Protein AF-A0A7K3PX66-F1 (afdb_monomer_lite)

Secondary structure (DSSP, 8-state):
--SSTT-TT-EE---SS---EE-TTSTT--EEEEEEE-S-TTSSPPPPTT--EEEEEE--PPP--SSS----EEEEEEEEEPPSSPTT--

Structure (mmCIF, N/CA/C/O backbone):
data_AF-A0A7K3PX66-F1
#
_entry.id   AF-A0A7K3PX66-F1
#
loop_
_atom_site.group_PDB
_atom_site.id
_atom_site.type_symbol
_atom_site.label_atom_id
_atom_site.label_alt_id
_atom_site.label_comp_id
_atom_site.label_asym_id
_atom_site.label_entity_id
_atom_site.label_seq_id
_atom_site.pdbx_PDB_ins_code
_atom_site.Cartn_x
_atom_site.Cartn_y
_atom_site.Cartn_z
_atom_site.occupancy
_atom_site.B_iso_or_equiv
_atom_site.auth_seq_id
_atom_site.auth_comp_id
_atom_site.auth_asym_id
_atom_site.auth_atom_id
_atom_site.pdbx_PDB_model_num
ATOM 1 N N . TYR A 1 1 ? 0.922 -5.347 7.775 1.00 56.84 1 TYR A N 1
ATOM 2 C CA . TYR A 1 1 ? 2.273 -5.667 8.263 1.00 56.84 1 TYR A CA 1
ATOM 3 C C . TYR A 1 1 ? 2.569 -7.054 7.753 1.00 56.84 1 TYR A C 1
ATOM 5 O O . TYR A 1 1 ? 1.697 -7.908 7.797 1.00 56.84 1 TYR A O 1
ATOM 13 N N . GLY A 1 2 ? 3.784 -7.319 7.300 1.00 60.78 2 GLY A N 1
ATOM 14 C CA . GLY A 1 2 ? 4.129 -8.651 6.815 1.00 60.78 2 GLY A CA 1
ATOM 15 C C . GLY A 1 2 ? 5.624 -8.805 6.611 1.00 60.78 2 GLY A C 1
ATOM 16 O O . GLY A 1 2 ? 6.403 -7.921 6.957 1.00 60.78 2 GLY A O 1
ATOM 17 N N . ALA A 1 3 ? 6.034 -9.921 6.008 1.00 70.25 3 ALA A N 1
ATOM 18 C CA . ALA A 1 3 ? 7.428 -10.117 5.601 1.00 70.25 3 ALA A CA 1
ATOM 19 C C . ALA A 1 3 ? 7.899 -9.060 4.580 1.00 70.25 3 ALA A C 1
ATOM 21 O O . ALA A 1 3 ? 9.097 -8.875 4.380 1.00 70.25 3 ALA A O 1
ATOM 22 N N . VAL A 1 4 ? 6.947 -8.381 3.933 1.00 75.75 4 VAL A N 1
ATOM 23 C CA . VAL A 1 4 ? 7.160 -7.405 2.874 1.00 75.75 4 VAL A CA 1
ATOM 24 C C . VAL A 1 4 ? 6.268 -6.191 3.132 1.00 75.75 4 VAL A C 1
ATOM 26 O O . VAL A 1 4 ? 5.047 -6.317 3.187 1.00 75.75 4 VAL A O 1
ATOM 29 N N . PHE A 1 5 ? 6.886 -5.019 3.262 1.00 80.19 5 PHE A N 1
ATOM 30 C CA . PHE A 1 5 ? 6.190 -3.763 3.539 1.00 80.19 5 PHE A CA 1
ATOM 31 C C . PHE A 1 5 ? 5.261 -3.347 2.386 1.00 80.19 5 PHE A C 1
ATOM 33 O O . PHE A 1 5 ? 5.716 -3.214 1.251 1.00 80.19 5 PHE A O 1
ATOM 40 N N . LEU A 1 6 ? 3.982 -3.086 2.663 1.00 84.19 6 LEU A N 1
ATOM 41 C CA . LEU A 1 6 ? 2.944 -2.744 1.682 1.00 84.19 6 LEU A CA 1
ATOM 42 C C . LEU A 1 6 ? 2.757 -3.836 0.619 1.00 84.19 6 LEU A C 1
ATOM 44 O O . LEU A 1 6 ? 2.662 -3.541 -0.574 1.00 84.19 6 LEU A O 1
ATOM 48 N N . ALA A 1 7 ? 2.738 -5.104 1.038 1.00 86.56 7 ALA A N 1
ATOM 49 C CA . ALA A 1 7 ? 2.382 -6.215 0.158 1.00 86.56 7 ALA A CA 1
ATOM 50 C C . ALA A 1 7 ? 0.928 -6.102 -0.337 1.00 86.56 7 ALA A C 1
ATOM 52 O O . ALA A 1 7 ? 0.076 -5.494 0.310 1.00 86.56 7 ALA A O 1
ATOM 53 N N . VAL A 1 8 ? 0.620 -6.705 -1.491 1.00 89.75 8 VAL A N 1
ATOM 54 C CA . VAL A 1 8 ? -0.757 -6.734 -2.009 1.00 89.75 8 VAL A CA 1
ATOM 55 C C . VAL A 1 8 ? -1.682 -7.384 -0.982 1.00 89.75 8 VAL A C 1
ATOM 57 O O . VAL A 1 8 ? -1.421 -8.484 -0.505 1.00 89.75 8 VAL A O 1
ATOM 60 N N . GLY A 1 9 ? -2.782 -6.705 -0.666 1.00 89.44 9 GLY A N 1
ATOM 61 C CA . GLY A 1 9 ? -3.763 -7.152 0.313 1.00 89.44 9 GLY A CA 1
ATOM 62 C C . GLY A 1 9 ? -3.538 -6.625 1.728 1.00 89.44 9 GLY A C 1
ATOM 63 O O . GLY A 1 9 ? -4.501 -6.668 2.495 1.00 89.44 9 GLY A O 1
ATOM 64 N N . GLU A 1 10 ? -2.357 -6.086 2.038 1.00 90.44 10 GLU A N 1
ATOM 65 C CA . GLU A 1 10 ? -2.045 -5.491 3.339 1.00 90.44 10 GLU A CA 1
ATOM 66 C C . GLU A 1 10 ? -2.743 -4.148 3.538 1.00 90.44 10 GLU A C 1
ATOM 68 O O . GLU A 1 10 ? -3.030 -3.420 2.579 1.00 90.44 10 GLU A O 1
ATOM 73 N N . CYS A 1 11 ? -3.001 -3.819 4.804 1.00 90.69 11 CYS A N 1
ATOM 74 C CA . CYS A 1 11 ? -3.618 -2.562 5.190 1.00 90.69 11 CYS A CA 1
ATOM 75 C C . CYS A 1 11 ? -2.625 -1.604 5.833 1.00 90.69 11 CYS A C 1
ATOM 77 O O . CYS A 1 11 ? -1.640 -1.992 6.467 1.00 90.69 11 CYS A O 1
ATOM 79 N N . SER A 1 12 ? -2.911 -0.319 5.670 1.00 86.56 12 SER A N 1
ATOM 80 C CA . SER A 1 12 ? -2.090 0.750 6.201 1.00 86.56 12 SER A CA 1
ATOM 81 C C . SER A 1 12 ? -2.918 1.840 6.865 1.00 86.56 12 SER A C 1
ATOM 83 O O . SER A 1 12 ? -4.090 2.059 6.537 1.00 86.56 12 SER A O 1
ATOM 85 N N . SER A 1 13 ? -2.285 2.542 7.799 1.00 85.38 13 SER A N 1
ATOM 86 C CA . SER A 1 13 ? -2.852 3.727 8.425 1.00 85.38 13 SER A CA 1
ATOM 87 C C . SER A 1 13 ? -2.919 4.901 7.447 1.00 85.38 13 SER A C 1
ATOM 89 O O . SER A 1 13 ? -2.196 4.952 6.449 1.00 85.38 13 SER A O 1
ATOM 91 N N . SER A 1 14 ? -3.767 5.882 7.752 1.00 74.94 14 SER A N 1
ATOM 92 C CA . SER A 1 14 ? -3.770 7.180 7.072 1.00 74.94 14 SER A CA 1
ATOM 93 C C . SER A 1 14 ? -2.659 8.076 7.623 1.00 74.94 14 SER A C 1
ATOM 95 O O . SER A 1 14 ? -2.552 8.234 8.838 1.00 74.94 14 SER A O 1
ATOM 97 N N . GLY A 1 15 ? -1.871 8.712 6.756 1.00 63.03 15 GLY A N 1
ATOM 98 C CA . GLY A 1 15 ? -0.876 9.703 7.169 1.00 63.03 15 GLY A CA 1
ATOM 99 C C . GLY A 1 15 ? -0.103 10.287 5.989 1.00 63.03 15 GLY A C 1
ATOM 100 O O . GLY A 1 15 ? 0.197 9.580 5.032 1.00 63.03 15 GLY A O 1
ATOM 101 N N . THR A 1 16 ? 0.216 11.582 6.049 1.00 54.19 16 THR A N 1
ATOM 102 C CA . THR A 1 16 ? 1.016 12.293 5.031 1.00 54.19 16 THR A CA 1
ATO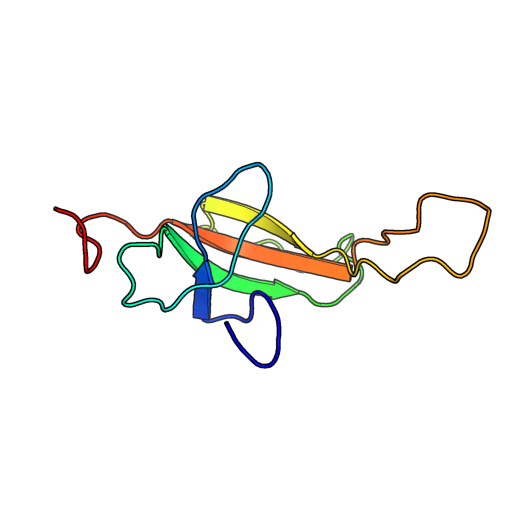M 103 C C . THR A 1 16 ? 2.520 12.245 5.308 1.00 54.19 16 THR A C 1
ATOM 105 O O . THR A 1 16 ? 3.310 12.446 4.393 1.00 54.19 16 THR A O 1
ATOM 108 N N . ALA A 1 17 ? 2.917 11.971 6.557 1.00 55.81 17 ALA A N 1
ATOM 109 C CA . ALA A 1 17 ? 4.310 11.991 7.018 1.00 55.81 17 ALA A CA 1
ATOM 110 C C . ALA A 1 17 ? 4.911 10.592 7.259 1.00 55.81 17 ALA A C 1
ATOM 112 O O . ALA A 1 17 ? 6.045 10.469 7.710 1.00 55.81 17 ALA A O 1
ATOM 113 N N . GLY A 1 18 ? 4.152 9.534 6.983 1.00 66.75 18 GLY A N 1
ATOM 114 C CA . GLY A 1 18 ? 4.576 8.162 7.222 1.00 66.75 18 GLY A CA 1
ATOM 115 C C . GLY A 1 18 ? 3.373 7.238 7.223 1.00 66.75 18 GLY A C 1
ATOM 116 O O . GLY A 1 18 ? 2.419 7.449 7.970 1.00 66.75 18 GLY A O 1
ATOM 117 N N . VAL A 1 19 ? 3.406 6.239 6.350 1.00 76.00 19 VAL A N 1
ATOM 118 C CA . VAL A 1 19 ? 2.390 5.194 6.298 1.00 76.00 19 VAL A CA 1
ATOM 119 C C . VAL A 1 19 ? 2.914 4.003 7.087 1.00 76.00 19 VAL A C 1
ATOM 121 O O . VAL A 1 19 ? 3.991 3.493 6.785 1.00 76.00 19 VAL A O 1
ATOM 124 N N . THR A 1 20 ? 2.152 3.560 8.084 1.00 84.50 20 THR A N 1
ATOM 125 C CA . THR A 1 20 ? 2.470 2.367 8.872 1.00 84.50 20 THR A CA 1
ATOM 126 C C . THR A 1 20 ? 1.526 1.252 8.470 1.00 84.50 20 THR A C 1
ATOM 128 O O . THR A 1 20 ? 0.323 1.474 8.318 1.00 84.50 20 THR A O 1
ATOM 131 N N . GLU A 1 21 ? 2.042 0.039 8.304 1.00 86.19 21 GLU A N 1
ATOM 132 C CA . GLU A 1 21 ? 1.169 -1.102 8.069 1.00 86.19 21 GLU A CA 1
ATOM 133 C C . GLU A 1 21 ? 0.459 -1.519 9.357 1.00 86.19 21 GLU A C 1
ATOM 135 O O . GLU A 1 21 ? 1.072 -1.636 10.417 1.00 86.19 21 GLU A O 1
ATOM 140 N N . VAL A 1 22 ? -0.835 -1.795 9.254 1.00 88.62 22 VAL A N 1
ATOM 141 C CA . VAL A 1 22 ? -1.707 -2.134 10.384 1.00 88.62 22 VAL A CA 1
ATOM 142 C C . VAL A 1 22 ? -2.592 -3.326 10.021 1.00 88.62 22 VAL A C 1
ATOM 144 O O . VAL A 1 22 ? -2.731 -3.636 8.834 1.00 88.62 22 VAL A O 1
ATOM 147 N N . PRO A 1 23 ? -3.191 -4.011 11.011 1.00 86.81 23 PRO A N 1
ATOM 148 C CA . PRO A 1 23 ? -4.143 -5.081 10.724 1.00 86.81 23 PRO A CA 1
ATOM 149 C C . PRO A 1 23 ? -5.337 -4.533 9.956 1.00 86.81 23 PRO A C 1
ATOM 151 O O . PRO A 1 23 ? -5.803 -3.444 10.274 1.00 86.81 23 PRO A O 1
ATOM 154 N N . CYS A 1 24 ? -5.842 -5.260 8.959 1.00 86.00 24 CYS A N 1
ATOM 155 C CA . CYS A 1 24 ? -7.015 -4.809 8.201 1.00 86.00 24 CYS A CA 1
ATOM 156 C C . CYS A 1 24 ? -8.298 -4.746 9.044 1.00 86.00 24 CYS A C 1
ATOM 158 O O . CYS A 1 24 ? -9.229 -4.036 8.681 1.00 86.00 24 CYS A O 1
ATOM 160 N N . ASP A 1 25 ? -8.348 -5.489 10.147 1.00 83.62 25 ASP A N 1
ATOM 161 C CA . ASP A 1 25 ? -9.400 -5.478 11.165 1.00 83.62 25 ASP A CA 1
ATOM 162 C C . ASP A 1 25 ? -9.162 -4.431 12.266 1.00 83.62 25 ASP A C 1
ATOM 164 O O . ASP A 1 25 ? -9.957 -4.317 13.196 1.00 83.62 25 ASP A O 1
ATOM 168 N N . SER A 1 26 ? -8.079 -3.655 12.176 1.00 84.19 26 SER A N 1
ATOM 169 C CA . SER A 1 26 ? -7.810 -2.569 13.108 1.00 84.19 26 SER A CA 1
ATOM 170 C C . SER A 1 26 ? -8.629 -1.332 12.767 1.00 84.19 26 SER A C 1
ATOM 172 O O . SER A 1 26 ? -8.668 -0.896 11.622 1.00 84.19 26 SER A O 1
ATOM 174 N N . GLU A 1 27 ? -9.097 -0.654 13.810 1.00 81.69 27 GLU A N 1
ATOM 175 C CA . GLU A 1 27 ? -9.693 0.690 13.761 1.00 81.69 27 GLU A CA 1
ATOM 176 C C . GLU A 1 27 ? -8.757 1.739 13.128 1.00 81.69 27 GLU A C 1
ATOM 178 O O . GLU A 1 27 ? -9.178 2.805 12.693 1.00 81.69 27 GLU A O 1
ATOM 183 N N . ARG A 1 28 ? -7.449 1.448 13.076 1.00 83.31 28 ARG A N 1
ATOM 184 C CA . ARG A 1 28 ? -6.436 2.307 12.445 1.00 83.31 28 ARG A CA 1
ATOM 185 C C . ARG A 1 28 ? -6.286 2.064 10.941 1.00 83.31 28 ARG A C 1
ATOM 187 O O . ARG A 1 28 ? -5.536 2.801 10.298 1.00 83.31 28 ARG A O 1
ATOM 194 N N . ALA A 1 29 ? -6.914 1.027 10.386 1.00 87.69 29 ALA A N 1
ATOM 195 C CA . ALA A 1 29 ? -6.831 0.704 8.969 1.00 87.69 29 ALA A CA 1
ATOM 196 C C . ALA A 1 29 ? -7.617 1.723 8.144 1.00 87.69 29 ALA A C 1
ATOM 198 O O . ALA A 1 29 ? -8.827 1.859 8.286 1.00 87.69 29 ALA A O 1
ATOM 199 N N . ALA A 1 30 ? -6.926 2.418 7.243 1.00 87.38 30 ALA A N 1
ATOM 200 C CA . ALA A 1 30 ? -7.535 3.442 6.397 1.00 87.38 30 ALA A CA 1
ATOM 201 C C . ALA A 1 30 ? -7.450 3.111 4.904 1.00 87.38 30 ALA A C 1
ATOM 203 O O . ALA A 1 30 ? -8.229 3.624 4.098 1.00 87.38 30 ALA A O 1
ATOM 204 N N . ALA A 1 31 ? -6.494 2.274 4.508 1.00 89.69 31 ALA A N 1
ATOM 205 C CA . ALA A 1 31 ? -6.295 1.897 3.119 1.00 89.69 31 ALA A CA 1
ATOM 206 C C . ALA A 1 31 ? -5.801 0.459 2.998 1.00 89.69 31 ALA A C 1
ATOM 208 O O . ALA A 1 31 ? -5.203 -0.084 3.926 1.00 89.69 31 ALA A O 1
ATOM 209 N N . ARG A 1 32 ? -6.038 -0.133 1.827 1.00 91.06 32 ARG A N 1
ATOM 210 C CA . ARG A 1 32 ? -5.569 -1.464 1.448 1.00 91.06 32 ARG A CA 1
ATOM 211 C C . ARG A 1 32 ? -4.783 -1.400 0.149 1.00 91.06 32 ARG A C 1
ATOM 213 O O . ARG A 1 32 ? -5.211 -0.750 -0.806 1.00 91.06 32 ARG A O 1
ATOM 220 N N . VAL A 1 33 ? -3.663 -2.108 0.097 1.00 91.81 33 VAL A N 1
ATOM 221 C CA . VAL A 1 33 ? -2.855 -2.251 -1.115 1.00 91.81 33 VAL A CA 1
ATOM 222 C C . VAL A 1 33 ? -3.573 -3.174 -2.096 1.00 91.81 33 VAL A C 1
ATOM 224 O O . VAL A 1 33 ? -3.887 -4.318 -1.769 1.00 91.81 33 VAL A O 1
ATOM 227 N N . VAL A 1 34 ? -3.830 -2.681 -3.306 1.00 92.94 34 VAL A N 1
ATOM 228 C CA . VAL A 1 34 ? -4.490 -3.440 -4.384 1.00 92.94 34 VAL A CA 1
ATOM 229 C C . VAL A 1 34 ? -3.512 -3.918 -5.453 1.00 92.94 34 VAL A C 1
ATOM 231 O O . VAL A 1 34 ? -3.781 -4.911 -6.119 1.00 92.94 34 VAL A O 1
ATOM 234 N N . ALA A 1 35 ? -2.373 -3.240 -5.595 1.00 91.50 35 ALA A N 1
ATOM 235 C CA . ALA A 1 35 ? -1.275 -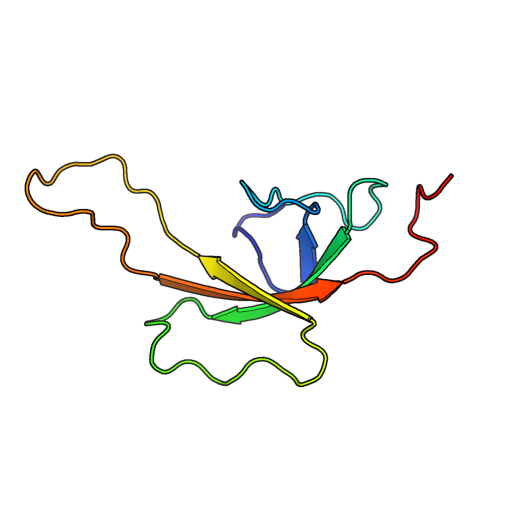3.648 -6.460 1.00 91.50 35 ALA A CA 1
ATOM 236 C C . ALA A 1 35 ? 0.046 -3.102 -5.912 1.00 91.50 35 ALA A C 1
ATOM 238 O O . ALA A 1 35 ? 0.066 -2.077 -5.226 1.00 91.50 35 ALA A O 1
ATOM 239 N N . ARG A 1 36 ? 1.143 -3.790 -6.216 1.00 88.44 36 ARG A N 1
ATOM 240 C CA . ARG A 1 36 ? 2.494 -3.431 -5.792 1.00 88.44 36 ARG A CA 1
ATOM 241 C C . ARG A 1 36 ? 3.467 -3.772 -6.902 1.00 88.44 36 ARG A C 1
ATOM 243 O O . ARG A 1 36 ? 3.360 -4.845 -7.482 1.00 88.44 36 ARG A O 1
ATOM 250 N N . GLU A 1 37 ? 4.426 -2.889 -7.124 1.00 86.81 37 GLU A N 1
ATOM 251 C CA . GLU A 1 37 ? 5.549 -3.125 -8.021 1.00 86.81 37 GLU A CA 1
ATOM 252 C C . GLU A 1 37 ? 6.860 -2.903 -7.280 1.00 86.81 37 GLU A C 1
ATOM 254 O O . GLU A 1 37 ? 7.043 -1.865 -6.650 1.00 86.81 37 GLU A O 1
ATOM 259 N N . ASP A 1 38 ? 7.761 -3.879 -7.381 1.00 75.88 38 ASP A N 1
ATOM 260 C CA . ASP A 1 38 ? 9.074 -3.935 -6.716 1.00 75.88 38 ASP A CA 1
A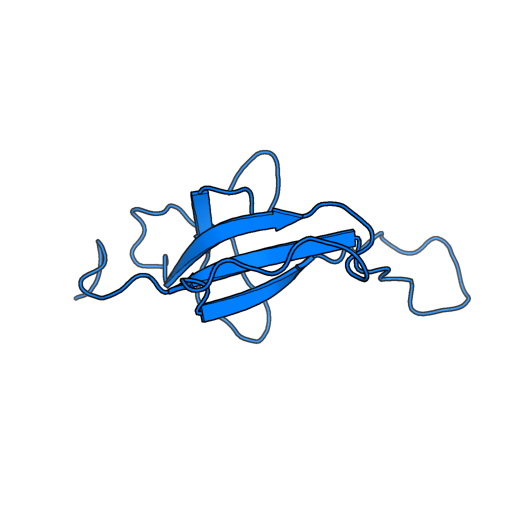TOM 261 C C . ASP A 1 38 ? 10.248 -3.606 -7.661 1.00 75.88 38 ASP A C 1
ATOM 263 O O . ASP A 1 38 ? 11.410 -3.911 -7.381 1.00 75.88 38 ASP A O 1
ATOM 267 N N . GLY A 1 39 ? 9.946 -3.016 -8.822 1.00 65.00 39 GLY A N 1
ATOM 268 C CA . GLY A 1 39 ? 10.909 -2.685 -9.875 1.00 65.00 39 GLY A CA 1
ATOM 269 C C . GLY A 1 39 ? 11.081 -1.185 -10.128 1.00 65.00 39 GLY A C 1
ATOM 270 O O . GLY A 1 39 ? 10.409 -0.347 -9.535 1.00 65.00 39 GLY A O 1
ATOM 271 N N . ARG A 1 40 ? 11.980 -0.832 -11.071 1.00 57.41 40 ARG A N 1
ATOM 272 C CA . ARG A 1 40 ? 12.245 0.555 -11.516 1.00 57.41 40 ARG A CA 1
ATOM 273 C C . ARG A 1 40 ? 10.920 1.270 -11.811 1.00 57.41 40 ARG A C 1
ATOM 275 O O . ARG A 1 40 ? 10.374 1.124 -12.904 1.00 57.41 40 ARG A O 1
ATOM 282 N N . ALA A 1 41 ? 10.461 2.083 -10.857 1.00 60.47 41 ALA A N 1
ATOM 283 C CA . ALA A 1 41 ? 9.128 2.693 -10.802 1.00 60.47 41 ALA A CA 1
ATOM 284 C C . ALA A 1 41 ? 8.724 3.480 -12.069 1.00 60.47 41 ALA A C 1
ATOM 286 O O . ALA A 1 41 ? 7.553 3.749 -12.293 1.00 60.47 41 ALA A O 1
ATOM 287 N N . ARG A 1 42 ? 9.694 3.808 -12.929 1.00 60.31 42 ARG A N 1
ATOM 288 C CA . ARG A 1 42 ? 9.531 4.479 -14.223 1.00 60.31 42 ARG A CA 1
ATOM 289 C C . ARG A 1 42 ? 8.749 3.682 -15.281 1.00 60.31 42 ARG A C 1
ATOM 291 O O . ARG A 1 42 ? 8.220 4.303 -16.196 1.00 60.31 42 ARG A O 1
ATOM 298 N N . TYR A 1 43 ? 8.723 2.348 -15.209 1.00 65.12 43 TYR A N 1
ATOM 299 C CA . TYR A 1 43 ? 8.167 1.494 -16.277 1.00 65.12 43 TYR A CA 1
ATOM 300 C C . TYR A 1 43 ? 7.187 0.420 -15.791 1.00 65.12 43 TYR A C 1
ATOM 302 O O . TYR A 1 43 ? 6.879 -0.506 -16.540 1.00 65.12 43 TYR A O 1
ATOM 310 N N . GLY A 1 44 ? 6.729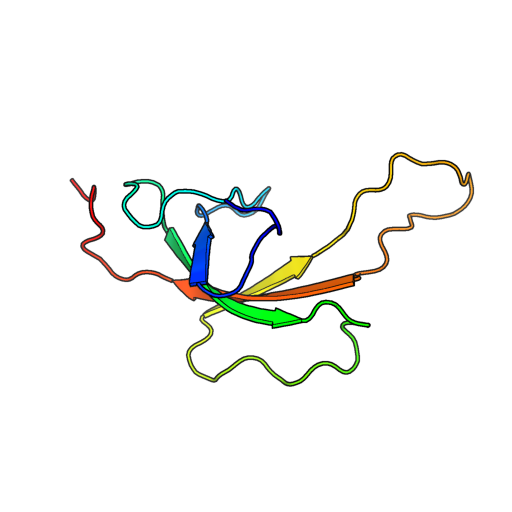 0.509 -14.542 1.00 71.38 44 GLY A N 1
ATOM 311 C CA . GLY A 1 44 ? 5.739 -0.428 -14.021 1.00 71.38 44 GLY A CA 1
ATOM 312 C C . GLY A 1 44 ? 4.363 -0.251 -14.684 1.00 71.38 44 GLY A C 1
ATOM 313 O O . GLY A 1 44 ? 4.076 0.820 -15.233 1.00 71.38 44 GLY A O 1
ATOM 314 N N . PRO A 1 45 ? 3.508 -1.289 -14.664 1.00 84.06 45 PRO A N 1
ATOM 315 C CA . PRO A 1 45 ? 2.134 -1.189 -15.144 1.00 84.06 45 PRO A CA 1
ATOM 316 C C . PRO A 1 45 ? 1.346 -0.124 -14.364 1.00 84.06 45 PRO A C 1
ATOM 318 O O . PRO A 1 45 ? 1.521 0.011 -13.153 1.00 84.06 45 PRO A O 1
ATOM 321 N N . PRO A 1 46 ? 0.441 0.629 -15.009 1.00 86.44 46 PRO A N 1
ATOM 322 C CA . PRO A 1 46 ? -0.359 1.616 -14.296 1.00 86.44 46 PRO A CA 1
ATOM 323 C C . PRO A 1 46 ? -1.174 0.959 -13.176 1.00 86.44 46 PRO A C 1
ATOM 325 O O . PRO A 1 46 ? -1.579 -0.202 -13.269 1.00 86.44 46 PRO A O 1
ATOM 328 N N . CYS A 1 47 ? -1.429 1.725 -12.117 1.00 90.38 47 CYS A N 1
ATOM 329 C CA . CYS A 1 47 ? -2.325 1.289 -11.056 1.00 90.38 47 CYS A CA 1
ATOM 330 C C . CYS A 1 47 ? -3.737 1.003 -11.603 1.00 90.38 47 CYS A C 1
ATOM 332 O O . CYS A 1 47 ? -4.181 1.703 -12.515 1.00 90.38 47 CYS A O 1
ATOM 334 N N . PRO A 1 48 ? -4.476 0.032 -11.032 1.00 91.19 48 PRO A N 1
ATOM 335 C CA . PRO A 1 48 ? -5.868 -0.215 -11.407 1.00 91.19 48 PRO A CA 1
ATOM 336 C C . PRO A 1 48 ? -6.746 1.028 -11.207 1.00 91.19 48 PRO A C 1
ATOM 338 O O . PRO A 1 48 ? -6.517 1.772 -10.253 1.00 91.19 48 PRO A O 1
ATOM 341 N N . ASP A 1 49 ? -7.818 1.188 -11.991 1.00 89.38 49 ASP A N 1
ATOM 342 C CA . ASP A 1 49 ? -8.755 2.331 -11.888 1.00 89.38 49 ASP A CA 1
ATOM 343 C C . ASP A 1 49 ? -9.402 2.487 -10.501 1.00 89.38 49 ASP A C 1
ATOM 345 O O . ASP A 1 49 ? -9.898 3.547 -10.136 1.00 89.38 49 ASP A O 1
ATOM 349 N N . THR A 1 50 ? -9.398 1.425 -9.693 1.00 86.88 50 THR A N 1
ATOM 350 C CA . THR A 1 50 ? -9.904 1.443 -8.315 1.00 86.88 50 THR A CA 1
ATOM 351 C C . THR A 1 50 ? -8.927 2.039 -7.299 1.00 86.88 50 THR A C 1
ATOM 353 O O . THR A 1 50 ? -9.182 1.951 -6.098 1.00 86.88 50 THR A O 1
ATOM 356 N N . THR A 1 51 ? -7.779 2.536 -7.752 1.00 90.50 51 THR A N 1
ATOM 357 C CA . THR A 1 51 ? -6.726 3.097 -6.903 1.00 90.50 51 THR A CA 1
ATOM 358 C C . THR A 1 51 ? -7.060 4.533 -6.534 1.00 90.50 51 THR A C 1
ATOM 360 O O . THR A 1 51 ? -7.347 5.348 -7.404 1.00 90.50 51 THR A O 1
ATOM 363 N N . ASP A 1 52 ? -6.972 4.858 -5.246 1.00 88.75 52 ASP A N 1
ATOM 364 C CA . ASP A 1 52 ? -7.224 6.214 -4.756 1.00 88.75 52 ASP A CA 1
ATOM 365 C C . ASP A 1 52 ? -5.935 7.040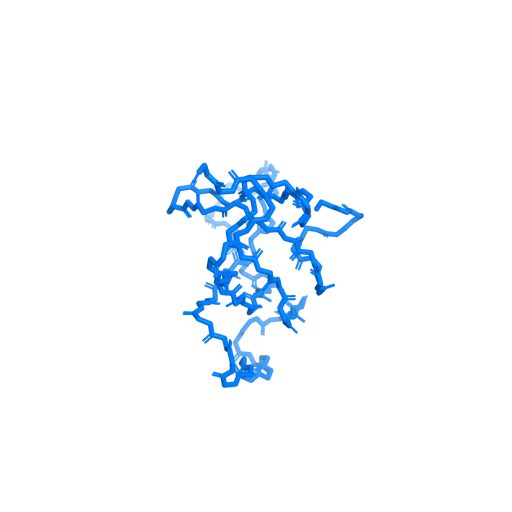 -4.649 1.00 88.75 52 ASP A C 1
ATOM 367 O O . ASP A 1 52 ? -5.972 8.261 -4.794 1.00 88.75 52 ASP A O 1
ATOM 371 N N . PHE A 1 53 ? -4.797 6.405 -4.346 1.00 86.00 53 PHE A N 1
ATOM 372 C CA . PHE A 1 53 ? -3.481 7.051 -4.310 1.00 86.00 53 PHE A CA 1
ATOM 373 C C . PHE A 1 53 ? -2.342 6.038 -4.483 1.00 86.00 53 PHE A C 1
ATOM 375 O O . PHE A 1 53 ? -2.538 4.826 -4.384 1.00 86.00 53 PHE A O 1
ATOM 382 N N . VAL A 1 54 ? -1.142 6.547 -4.766 1.00 86.62 54 VAL A N 1
ATOM 383 C CA . VAL A 1 54 ? 0.077 5.756 -4.968 1.00 86.62 54 VAL A CA 1
ATOM 384 C C . VAL A 1 54 ? 1.080 6.101 -3.874 1.00 86.62 54 VAL A C 1
ATOM 386 O O . VAL A 1 54 ? 1.393 7.271 -3.663 1.00 86.62 54 VAL A O 1
ATOM 389 N N . LEU A 1 55 ? 1.581 5.084 -3.177 1.00 84.06 55 LEU A N 1
ATOM 390 C CA . LEU A 1 55 ? 2.665 5.217 -2.208 1.00 84.06 55 LEU A CA 1
ATOM 391 C C . LEU A 1 55 ? 3.972 4.789 -2.868 1.00 84.06 55 LEU A C 1
ATOM 393 O O . LEU A 1 55 ? 4.088 3.653 -3.319 1.00 84.06 55 LEU A O 1
ATOM 397 N N . HIS A 1 56 ? 4.960 5.677 -2.917 1.00 82.75 56 HIS A N 1
ATOM 398 C CA . HIS A 1 56 ? 6.292 5.331 -3.408 1.00 82.75 56 HIS A CA 1
ATOM 399 C C . HIS A 1 56 ? 7.088 4.618 -2.313 1.00 82.75 56 HIS A C 1
ATOM 401 O O . HIS A 1 56 ? 7.149 5.084 -1.176 1.00 82.75 56 HIS A O 1
ATOM 407 N N . ILE A 1 57 ? 7.687 3.480 -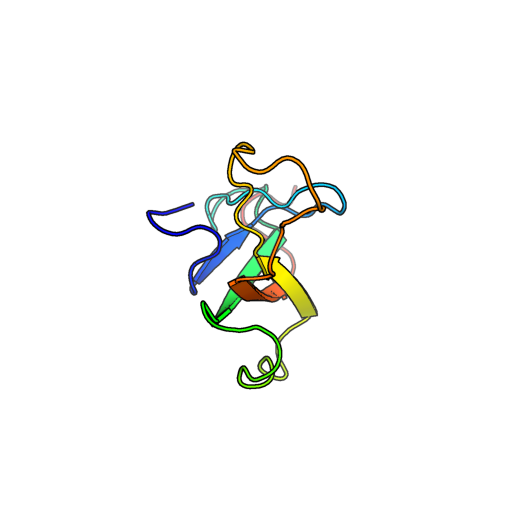2.664 1.00 77.94 57 ILE A N 1
ATOM 408 C CA . ILE A 1 57 ? 8.458 2.653 -1.737 1.00 77.94 57 ILE A CA 1
ATOM 409 C C . ILE A 1 57 ? 9.940 2.985 -1.924 1.00 77.94 57 ILE A C 1
ATOM 411 O O . ILE A 1 57 ? 10.545 2.679 -2.958 1.00 77.94 57 ILE A O 1
ATOM 415 N N . SER A 1 58 ? 10.519 3.604 -0.900 1.00 68.62 58 SER A N 1
ATOM 416 C CA . SER A 1 58 ? 11.947 3.907 -0.809 1.00 68.62 58 SER A CA 1
ATOM 417 C C . SER A 1 58 ? 12.571 2.987 0.239 1.00 68.62 58 SER A C 1
ATOM 419 O O . SER A 1 58 ? 12.158 3.016 1.397 1.00 68.62 58 SER A O 1
ATOM 421 N N . GLU A 1 59 ? 13.573 2.180 -0.122 1.00 57.03 59 GLU A N 1
ATOM 422 C CA . GLU A 1 59 ? 14.434 1.574 0.904 1.00 57.03 59 GLU A CA 1
ATOM 423 C C . GLU A 1 59 ? 15.338 2.675 1.470 1.00 57.03 59 GLU A C 1
ATOM 425 O O . GLU A 1 59 ? 16.191 3.203 0.758 1.00 57.03 59 GLU A O 1
ATOM 430 N N . HIS A 1 60 ? 15.174 3.010 2.750 1.00 51.25 60 HIS A N 1
ATOM 431 C CA . HIS A 1 60 ? 16.142 3.831 3.470 1.00 51.25 60 HIS A CA 1
ATOM 432 C C . HIS A 1 60 ? 17.319 2.923 3.849 1.00 51.25 60 HIS A C 1
ATOM 434 O O . HIS A 1 60 ? 17.299 2.261 4.886 1.00 51.25 60 HIS A O 1
ATOM 440 N N . ARG A 1 61 ? 18.330 2.814 2.981 1.00 45.16 61 ARG A N 1
ATOM 441 C CA . ARG A 1 61 ? 19.595 2.186 3.384 1.00 45.16 61 ARG A CA 1
ATOM 442 C C . ARG A 1 61 ? 20.309 3.158 4.324 1.00 45.16 61 ARG A C 1
ATOM 444 O O . ARG A 1 61 ? 20.508 4.299 3.914 1.00 45.16 61 ARG A O 1
ATOM 451 N N . PRO A 1 62 ? 20.681 2.766 5.558 1.00 43.41 62 PRO A N 1
ATOM 452 C CA . PRO A 1 62 ? 21.600 3.573 6.346 1.00 43.41 62 PRO A CA 1
ATOM 453 C C . PRO A 1 62 ? 22.884 3.739 5.527 1.00 43.41 62 PRO A C 1
ATOM 455 O O . PRO A 1 62 ? 23.495 2.766 5.086 1.00 43.41 62 PRO A O 1
ATOM 458 N N . SER A 1 63 ? 23.177 5.000 5.247 1.00 44.06 63 SER A N 1
ATOM 459 C CA . SER A 1 63 ? 24.189 5.534 4.345 1.00 44.06 63 SER A CA 1
ATOM 460 C C . SER A 1 63 ? 25.567 4.897 4.530 1.00 44.06 63 SER A C 1
ATOM 462 O O . SER A 1 63 ? 26.122 4.889 5.628 1.00 44.06 63 SER A O 1
ATOM 464 N N . GLY A 1 64 ? 26.113 4.409 3.417 1.00 46.97 64 GLY A N 1
ATOM 465 C CA . GLY A 1 64 ? 27.521 4.067 3.235 1.00 46.97 64 GLY A CA 1
ATOM 466 C C . GLY A 1 64 ? 28.093 4.686 1.956 1.00 46.97 64 GLY A C 1
ATOM 467 O O . GLY A 1 64 ? 29.068 4.167 1.424 1.00 46.97 64 GLY A O 1
ATOM 468 N N . ASP A 1 65 ? 27.476 5.744 1.430 1.00 46.19 65 ASP A N 1
ATOM 469 C CA . ASP A 1 65 ? 28.026 6.558 0.353 1.00 46.19 65 ASP A CA 1
ATOM 470 C C . ASP A 1 65 ? 27.757 8.048 0.612 1.00 46.19 65 ASP A C 1
ATOM 472 O O . ASP A 1 65 ? 26.677 8.470 1.019 1.00 46.19 65 ASP A O 1
ATOM 476 N N . GLU A 1 66 ? 28.817 8.836 0.465 1.00 51.75 66 GLU A N 1
ATOM 477 C CA . GLU A 1 66 ? 28.939 10.221 0.927 1.00 51.75 66 GLU A CA 1
ATOM 478 C C . GLU A 1 66 ? 28.493 11.270 -0.111 1.00 51.75 66 GLU A C 1
ATOM 480 O O . GLU A 1 66 ? 28.754 12.446 0.098 1.00 51.75 66 GLU A O 1
ATOM 485 N N . ASP A 1 67 ? 27.804 10.910 -1.206 1.00 59.38 67 ASP A N 1
ATOM 486 C CA . ASP A 1 67 ? 27.704 11.829 -2.363 1.00 59.38 67 ASP A CA 1
ATOM 487 C C . ASP A 1 67 ? 26.365 11.885 -3.136 1.00 59.38 67 ASP A C 1
ATOM 489 O O . ASP A 1 67 ? 26.335 12.228 -4.318 1.00 59.38 67 ASP A O 1
ATOM 493 N N . GLY A 1 68 ? 25.220 11.643 -2.492 1.00 48.91 68 GLY A N 1
ATOM 494 C CA . GLY A 1 68 ? 23.933 12.071 -3.068 1.00 48.91 68 GLY A CA 1
ATOM 495 C C . GLY A 1 68 ? 22.758 11.188 -2.695 1.00 48.91 68 GLY A C 1
ATOM 496 O O . GLY A 1 68 ? 22.698 10.054 -3.145 1.00 48.91 68 GLY A O 1
ATOM 497 N N . ASP A 1 69 ? 21.886 11.730 -1.835 1.00 52.03 69 ASP A N 1
ATOM 498 C CA . ASP A 1 69 ? 20.457 11.446 -1.579 1.00 52.03 69 ASP A CA 1
ATOM 499 C C . ASP A 1 69 ? 19.816 10.097 -1.994 1.00 52.03 69 ASP A C 1
ATOM 501 O O . ASP A 1 69 ? 18.607 10.067 -2.199 1.00 52.03 69 ASP A O 1
ATOM 505 N N . GLY A 1 70 ? 20.580 8.993 -2.022 1.00 44.88 70 GLY A N 1
ATOM 506 C CA . GLY A 1 70 ? 20.404 7.696 -2.705 1.00 44.88 70 GLY A CA 1
ATOM 507 C C . GLY A 1 70 ? 19.137 6.860 -2.464 1.00 44.88 70 GLY A C 1
ATOM 508 O O . GLY A 1 70 ? 19.168 5.628 -2.520 1.00 44.88 70 GLY A O 1
ATOM 509 N N . ALA A 1 71 ? 17.992 7.491 -2.245 1.00 51.56 71 ALA A N 1
ATOM 510 C CA . ALA A 1 71 ? 16.667 6.914 -2.298 1.00 51.56 71 ALA A CA 1
ATOM 511 C C . ALA A 1 71 ? 16.260 6.709 -3.763 1.00 51.56 71 ALA A C 1
ATOM 513 O O . ALA A 1 71 ? 15.451 7.442 -4.327 1.00 51.56 71 ALA A O 1
ATOM 514 N N . VAL A 1 72 ? 16.806 5.674 -4.402 1.00 51.56 72 VAL A N 1
ATOM 515 C CA . VAL A 1 72 ? 16.246 5.197 -5.671 1.00 51.56 72 VAL A CA 1
ATOM 516 C C . VAL A 1 72 ? 14.852 4.635 -5.354 1.00 51.56 72 VAL A C 1
ATOM 518 O O . VAL A 1 72 ? 14.781 3.686 -4.567 1.00 51.56 72 VAL A O 1
ATOM 521 N N . PRO A 1 73 ? 13.745 5.165 -5.914 1.00 56.34 73 PRO A N 1
ATOM 522 C CA . PRO A 1 73 ? 12.429 4.575 -5.703 1.00 56.34 73 PRO A CA 1
ATOM 523 C C . PRO A 1 73 ? 12.455 3.162 -6.285 1.00 56.34 73 PRO A C 1
ATOM 525 O O . PRO A 1 73 ? 12.619 2.977 -7.496 1.00 56.34 73 PRO A O 1
ATOM 528 N N . ARG A 1 74 ? 12.354 2.158 -5.414 1.00 67.62 74 ARG A N 1
ATOM 529 C CA . ARG A 1 74 ? 12.425 0.743 -5.810 1.00 67.62 74 ARG A CA 1
ATOM 530 C C . ARG A 1 74 ? 11.078 0.199 -6.235 1.00 67.62 74 ARG A C 1
ATOM 532 O O . ARG A 1 74 ? 11.028 -0.902 -6.754 1.00 67.62 74 ARG A O 1
ATOM 539 N N . GLY A 1 75 ? 10.014 0.965 -6.027 1.00 81.62 75 GLY A N 1
ATOM 540 C CA . GLY A 1 75 ? 8.679 0.485 -6.287 1.00 81.62 75 GLY A CA 1
ATOM 541 C C . GLY A 1 75 ? 7.590 1.464 -5.902 1.00 81.62 75 GLY A C 1
ATOM 542 O O . GLY A 1 75 ? 7.846 2.589 -5.457 1.00 81.62 75 GLY A O 1
ATOM 543 N N . TYR A 1 76 ? 6.358 1.009 -6.060 1.00 86.31 76 TYR A N 1
ATOM 544 C CA . TYR A 1 76 ? 5.173 1.707 -5.591 1.00 86.31 76 TYR A CA 1
ATOM 545 C C . TYR A 1 76 ? 4.088 0.716 -5.182 1.00 86.31 76 TYR A C 1
ATOM 547 O O . TYR A 1 76 ? 4.017 -0.405 -5.681 1.00 86.31 76 TYR A O 1
ATOM 555 N N . ALA A 1 77 ? 3.224 1.160 -4.278 1.00 89.62 77 ALA A N 1
ATOM 556 C CA . ALA A 1 77 ? 2.001 0.477 -3.904 1.00 89.62 77 ALA A CA 1
ATOM 557 C C . ALA A 1 77 ? 0.801 1.323 -4.338 1.00 89.62 77 ALA A C 1
ATOM 559 O O . ALA A 1 77 ? 0.651 2.479 -3.939 1.00 89.62 77 ALA A O 1
ATOM 560 N N . CYS A 1 78 ? -0.063 0.729 -5.151 1.00 91.69 78 CYS A N 1
ATOM 561 C CA . CYS A 1 78 ? -1.373 1.265 -5.476 1.00 91.69 78 CYS A CA 1
ATOM 562 C C . CYS A 1 78 ? -2.310 0.928 -4.322 1.00 91.69 78 CYS A C 1
ATOM 564 O O . CYS A 1 78 ? -2.495 -0.247 -3.987 1.00 91.69 78 CYS A O 1
ATOM 566 N N . VAL A 1 79 ? -2.906 1.942 -3.712 1.00 90.81 79 VAL A N 1
ATOM 567 C CA . VAL A 1 79 ? -3.727 1.771 -2.517 1.00 90.81 79 VAL A CA 1
ATOM 568 C C . VAL A 1 79 ? -5.123 2.330 -2.726 1.00 90.81 79 VAL A C 1
ATOM 570 O O . VAL A 1 79 ? -5.339 3.344 -3.393 1.00 90.81 79 VAL A O 1
ATOM 573 N N . ARG A 1 80 ? -6.086 1.628 -2.140 1.00 91.50 80 ARG A N 1
ATOM 574 C CA . ARG A 1 80 ? -7.499 1.983 -2.137 1.00 91.50 80 ARG A CA 1
ATOM 575 C C . ARG A 1 80 ? -7.920 2.326 -0.717 1.00 91.50 80 ARG A C 1
ATOM 577 O O . ARG A 1 80 ? -7.628 1.560 0.202 1.00 91.50 80 ARG A O 1
ATOM 584 N N . ARG A 1 81 ? -8.620 3.446 -0.534 1.00 88.38 81 ARG A N 1
ATOM 585 C CA . ARG A 1 81 ? -9.212 3.814 0.756 1.00 88.38 81 ARG A CA 1
ATOM 586 C C . ARG A 1 81 ? -10.243 2.776 1.126 1.00 88.38 81 ARG A C 1
ATOM 588 O O . ARG A 1 81 ? -11.104 2.408 0.318 1.00 88.38 81 ARG A O 1
ATOM 595 N N . LEU A 1 82 ? -10.166 2.330 2.364 1.00 85.31 82 LEU A N 1
ATOM 596 C CA . LEU A 1 82 ? -11.282 1.626 2.942 1.00 85.31 82 LEU A CA 1
ATOM 597 C C . LEU A 1 82 ? -12.440 2.649 3.079 1.00 85.31 82 LEU A C 1
ATOM 599 O O . LEU A 1 82 ? -12.215 3.848 3.284 1.00 85.31 82 LEU A O 1
ATOM 603 N N . ARG A 1 83 ? -13.681 2.200 2.853 1.00 73.12 83 ARG A N 1
ATOM 604 C CA . ARG A 1 83 ? -14.886 3.036 2.988 1.00 73.12 83 ARG A CA 1
ATOM 605 C C . ARG A 1 83 ? -15.584 2.709 4.314 1.00 73.12 83 ARG A C 1
ATOM 607 O O . ARG A 1 83 ? -15.693 1.520 4.611 1.00 73.12 83 ARG A O 1
ATOM 614 N N . PRO A 1 84 ? -16.114 3.711 5.042 1.00 63.22 84 PRO A N 1
ATOM 615 C CA . PRO A 1 84 ? -16.852 3.471 6.279 1.00 63.22 84 PRO A CA 1
ATOM 616 C C . PRO A 1 84 ? -18.063 2.532 6.096 1.00 63.22 84 PRO A C 1
ATOM 618 O O . PRO A 1 84 ? -18.636 2.499 4.998 1.00 63.22 84 PRO A O 1
ATOM 621 N N . PRO A 1 85 ? -18.520 1.852 7.168 1.00 65.88 85 PRO A N 1
ATOM 622 C CA . PRO A 1 85 ? -17.880 1.788 8.482 1.00 65.88 85 PRO A CA 1
ATOM 623 C C . PRO A 1 85 ? -16.763 0.740 8.492 1.00 65.88 85 PRO A C 1
ATOM 625 O O . PRO A 1 85 ? -16.964 -0.416 8.109 1.00 65.88 85 PRO A O 1
ATOM 628 N N . HIS A 1 86 ? -15.578 1.148 8.927 1.00 61.22 86 HIS A N 1
ATOM 629 C CA . HIS A 1 86 ? -14.491 0.217 9.194 1.00 61.22 86 HIS A CA 1
ATOM 630 C C . HIS A 1 86 ? -14.743 -0.502 10.513 1.00 61.22 86 HIS A C 1
ATOM 632 O O . HIS A 1 86 ? -15.379 0.066 11.403 1.00 61.22 86 HIS A O 1
ATOM 638 N N . PRO A 1 87 ? -14.238 -1.734 10.686 1.00 62.06 87 PRO A N 1
ATOM 639 C CA . PRO A 1 87 ? -14.158 -2.330 12.011 1.00 62.06 87 PRO A CA 1
ATOM 640 C C . PRO A 1 87 ? -13.413 -1.359 12.942 1.00 62.06 87 PRO A C 1
ATOM 642 O O . PRO A 1 87 ? -12.229 -1.109 12.728 1.00 62.06 87 PRO A O 1
ATOM 645 N N . GLY A 1 88 ? -14.122 -0.766 13.910 1.00 53.69 88 GLY A N 1
ATOM 646 C CA . GLY A 1 88 ? -13.576 0.273 14.791 1.00 53.69 88 GLY A CA 1
ATOM 647 C C . GLY A 1 88 ? -13.972 1.725 14.524 1.00 53.69 88 GLY A C 1
ATOM 648 O O . GLY A 1 88 ? -13.498 2.608 15.234 1.00 53.69 88 GLY A O 1
ATOM 649 N N . ASP A 1 89 ? -14.798 2.013 13.515 1.00 53.09 89 ASP A N 1
ATOM 650 C CA . ASP A 1 89 ? -15.434 3.334 13.424 1.00 53.09 89 ASP A CA 1
ATOM 651 C C . ASP A 1 89 ? -16.429 3.493 14.605 1.00 53.09 89 ASP A C 1
ATOM 653 O O . ASP A 1 89 ? -17.241 2.582 14.811 1.00 53.09 89 ASP A O 1
ATOM 657 N N . PRO A 1 90 ? -16.352 4.585 15.399 1.00 54.97 90 PRO A N 1
ATOM 658 C CA . PRO A 1 90 ? -17.176 4.794 16.596 1.00 54.97 90 PRO A CA 1
ATOM 659 C C . PRO A 1 90 ? -18.672 4.988 16.310 1.00 54.97 90 PRO A C 1
ATOM 661 O O . PRO A 1 90 ? -19.028 5.488 15.216 1.00 54.97 90 PRO A O 1
#

Radius of gyration: 14.48 Å; chains: 1; bounding box: 47×22×33 Å

pLDDT: mean 74.11, std 15.58, range [43.41, 92.94]

Organism: NCBI:txid285562

Foldseek 3Di:
DDPDPQPAFWFWADDPVDIDTDHQLDLRGFKGFHDKDQAQAPDDDDAPPQFPDKAFDFPPDPDPDDDDPPRRRRMITRMHTDDPPGNNDD

Sequence (90 aa):
YGAVFLAVGECSSSGTAGVTEVPCDSERAAARVVAREDGRARYGPPCPDTTDFVLHISEHRPSGDEDGDGAVPRGYACVRRLRPPHPGDP